Protein AF-A0A2G6R3N9-F1 (afdb_monomer)

Radius of gyration: 12.07 Å; Cα contacts (8 Å, |Δi|>4): 88; chains: 1; bounding box: 27×25×35 Å

Mean predicted aligned error: 6.61 Å

Sequence (62 aa):
MPVITNTTTPWISCYEARENAKIRLICIPHGGGGPHTYKEWAEKLPDFIEVYALCFPGRGSR

Nearest PDB structures (foldseek):
  3fla-assembly2_B  TM=9.494E-01  e=1.493E-04  Amycolatopsis mediterranei
  3flb-assembly1_A  TM=9.479E-01  e=4.114E-04  Amycolatopsis mediterranei
  7e3z-assembly1_A  TM=9.251E-01  e=3.360E-04  Streptomyces sp. SNM55
  6n8e-assembly1_A  TM=9.365E-01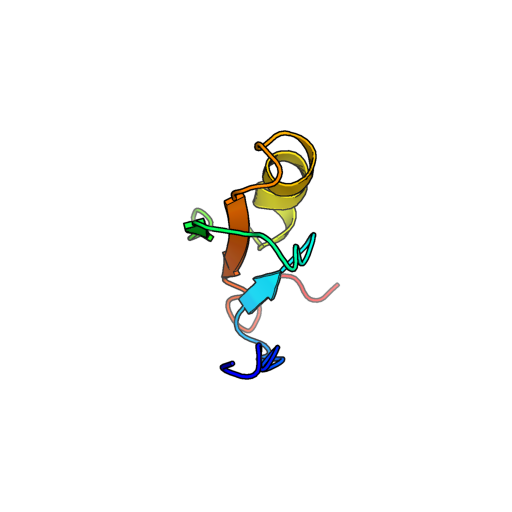  e=4.378E-03  Burkholderia 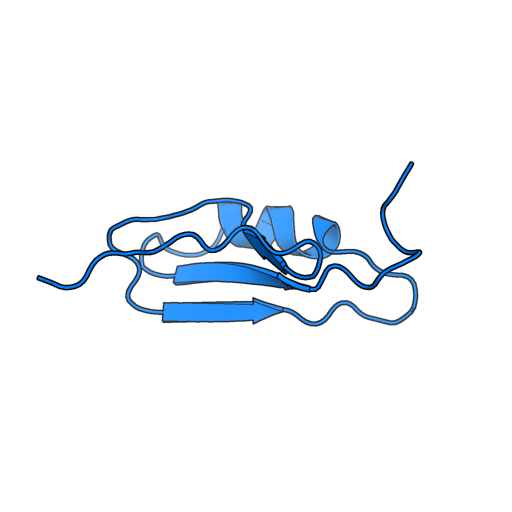diffusa
  6vap-assembly1_A  TM=8.877E-01  e=5.362E-03  Streptomyces sp. WAC02707

Foldseek 3Di:
DDDPPPPDDLFKDWLDDAPQAPEEAEAEDDVLDAQVVCNVVCVPPDSNYTYIYTGDPPHDDD

Secondary structure (DSSP, 8-state):
---------TTEEESS--TT-SEEEEE-PPTT--GGGGHHHHHHS-TTEEEEEE--TTSS--

Structure (mmCIF, N/CA/C/O backbone):
data_AF-A0A2G6R3N9-F1
#
_entry.id   AF-A0A2G6R3N9-F1
#
loop_
_atom_site.group_PDB
_atom_site.id
_atom_site.type_symbol
_atom_site.label_atom_id
_atom_site.label_alt_id
_atom_site.label_comp_id
_atom_site.label_asym_id
_atom_site.label_entity_id
_atom_site.label_seq_id
_atom_site.pdbx_PDB_ins_code
_atom_site.Cartn_x
_atom_site.Cartn_y
_atom_site.Cartn_z
_atom_site.occupancy
_atom_site.B_iso_or_equiv
_atom_site.auth_seq_id
_atom_site.auth_comp_id
_atom_site.auth_asym_id
_atom_site.auth_atom_id
_atom_site.pdbx_PDB_model_num
ATOM 1 N N . MET A 1 1 ? -4.271 -16.047 20.543 1.00 39.06 1 MET A N 1
ATOM 2 C CA . MET A 1 1 ? -4.720 -15.020 19.576 1.00 39.06 1 MET A CA 1
ATOM 3 C C . MET A 1 1 ? -3.652 -14.936 18.494 1.00 39.06 1 MET A C 1
ATOM 5 O O . MET A 1 1 ? -2.486 -14.979 18.869 1.00 39.06 1 MET A O 1
ATOM 9 N N . PRO A 1 2 ? -4.004 -15.010 17.200 1.00 45.78 2 PRO A N 1
ATOM 10 C CA . PRO A 1 2 ? -3.045 -15.334 16.146 1.00 45.78 2 PRO A CA 1
ATOM 11 C C . PRO A 1 2 ? -2.003 -14.224 15.971 1.00 45.78 2 PRO A C 1
ATOM 13 O O . PRO A 1 2 ? -2.318 -13.041 16.039 1.00 45.78 2 PRO A O 1
ATOM 16 N N . VAL A 1 3 ? -0.757 -14.650 15.771 1.00 46.12 3 VAL A N 1
ATOM 17 C CA . VAL A 1 3 ? 0.421 -13.813 15.537 1.00 46.12 3 VAL A CA 1
ATOM 18 C C . VAL A 1 3 ? 0.253 -13.060 14.216 1.00 46.12 3 VAL A C 1
ATOM 20 O O . VAL A 1 3 ? 0.094 -13.681 13.167 1.00 46.12 3 VAL A O 1
ATOM 23 N N . ILE A 1 4 ? 0.321 -11.729 14.251 1.00 56.59 4 ILE A N 1
ATOM 24 C CA . ILE A 1 4 ? 0.484 -10.902 13.051 1.00 56.59 4 ILE A CA 1
ATOM 25 C C . ILE A 1 4 ? 1.940 -11.077 12.592 1.00 56.59 4 ILE A C 1
ATOM 27 O O . ILE A 1 4 ? 2.841 -10.380 13.052 1.00 56.59 4 ILE A O 1
ATOM 31 N N . THR A 1 5 ? 2.226 -12.078 11.757 1.00 52.22 5 THR A N 1
ATOM 32 C CA . THR A 1 5 ? 3.562 -12.224 11.170 1.00 52.22 5 THR A CA 1
ATOM 33 C C . THR A 1 5 ? 3.705 -11.219 10.031 1.00 52.22 5 THR A C 1
ATOM 35 O O . THR A 1 5 ? 3.251 -11.462 8.911 1.00 52.22 5 THR A O 1
ATOM 38 N N . ASN A 1 6 ? 4.348 -10.078 10.302 1.00 57.97 6 ASN A N 1
ATOM 39 C CA . ASN A 1 6 ? 4.805 -9.160 9.258 1.00 57.97 6 ASN A CA 1
ATOM 40 C C . ASN A 1 6 ? 5.892 -9.876 8.443 1.00 57.97 6 ASN A C 1
ATOM 42 O O . ASN A 1 6 ? 7.081 -9.828 8.750 1.00 57.97 6 ASN A O 1
ATOM 46 N N . THR A 1 7 ? 5.462 -10.645 7.446 1.00 57.31 7 THR A N 1
ATOM 47 C CA . THR A 1 7 ? 6.362 -11.397 6.578 1.00 57.31 7 THR A CA 1
ATOM 48 C C . THR A 1 7 ? 6.925 -10.394 5.584 1.00 57.31 7 THR A C 1
ATOM 50 O O . THR A 1 7 ? 6.281 -10.069 4.588 1.00 57.31 7 THR A O 1
ATOM 53 N N . THR A 1 8 ? 8.092 -9.835 5.898 1.00 64.44 8 THR A N 1
ATOM 54 C CA . THR A 1 8 ? 8.783 -8.872 5.038 1.00 64.44 8 THR A CA 1
ATOM 55 C C . THR A 1 8 ? 9.194 -9.575 3.750 1.00 64.44 8 THR A C 1
ATOM 57 O O . THR A 1 8 ? 10.183 -10.305 3.709 1.00 64.44 8 THR A O 1
ATOM 60 N N . THR A 1 9 ? 8.407 -9.386 2.693 1.00 78.56 9 THR A N 1
ATOM 61 C CA . THR A 1 9 ? 8.731 -9.868 1.350 1.00 78.56 9 THR A CA 1
ATOM 62 C C . THR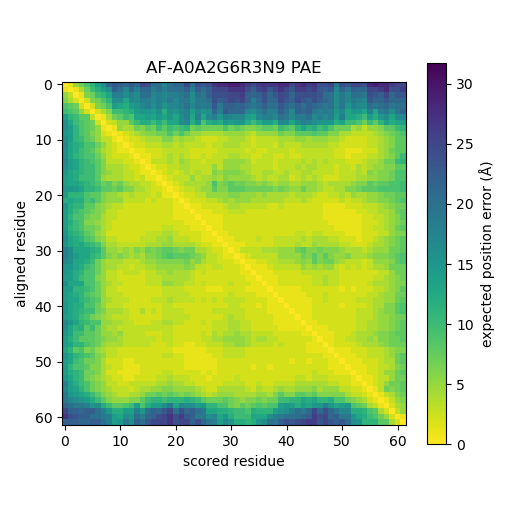 A 1 9 ? 9.175 -8.685 0.495 1.00 78.56 9 THR A C 1
ATOM 64 O O . THR A 1 9 ? 8.630 -7.592 0.640 1.00 78.56 9 THR A O 1
ATOM 67 N N . PRO A 1 10 ? 10.123 -8.869 -0.438 1.00 82.94 10 PRO A N 1
ATOM 68 C CA . PRO A 1 10 ? 10.549 -7.788 -1.329 1.00 82.94 10 PRO A CA 1
ATOM 69 C C . PRO A 1 10 ? 9.450 -7.361 -2.317 1.00 82.94 10 PRO A C 1
ATOM 71 O O . PRO A 1 10 ? 9.618 -6.383 -3.036 1.00 82.94 10 PRO A O 1
ATOM 74 N N . TRP A 1 11 ? 8.336 -8.096 -2.357 1.00 87.44 11 TRP A N 1
ATOM 75 C CA . TRP A 1 11 ? 7.238 -7.920 -3.299 1.00 87.44 11 TRP A CA 1
ATOM 76 C C . TRP A 1 11 ? 6.129 -7.010 -2.785 1.00 87.44 11 TRP A C 1
ATOM 78 O O . TRP A 1 11 ? 5.271 -6.622 -3.569 1.00 87.44 11 TRP A O 1
ATOM 88 N N . ILE A 1 12 ? 6.099 -6.693 -1.488 1.00 89.06 12 ILE A N 1
ATOM 89 C CA . ILE A 1 12 ? 5.001 -5.940 -0.878 1.00 89.06 12 ILE A CA 1
ATOM 90 C C . ILE A 1 12 ? 5.571 -4.934 0.123 1.00 89.06 12 ILE A C 1
ATOM 92 O O . ILE A 1 12 ? 6.341 -5.295 1.008 1.00 89.06 12 ILE A O 1
ATOM 96 N N . SER A 1 13 ? 5.156 -3.675 0.004 1.00 89.06 13 SER A N 1
ATOM 97 C CA . SER A 1 13 ? 5.457 -2.607 0.953 1.00 89.06 13 SER A CA 1
ATOM 98 C C . SER A 1 13 ? 4.206 -2.242 1.747 1.00 89.06 13 SER A C 1
ATOM 100 O O . SER A 1 13 ? 3.155 -1.961 1.172 1.00 89.06 13 SER A O 1
ATOM 102 N N . CYS A 1 14 ? 4.336 -2.248 3.071 1.00 89.69 14 CYS A N 1
ATOM 103 C CA . CYS A 1 14 ? 3.348 -1.708 3.995 1.00 89.69 14 CYS A CA 1
ATOM 104 C C . CYS A 1 14 ? 3.889 -0.383 4.530 1.00 89.69 14 CYS A C 1
ATOM 106 O O . CYS A 1 14 ? 4.939 -0.372 5.174 1.00 89.69 14 CYS A O 1
ATOM 108 N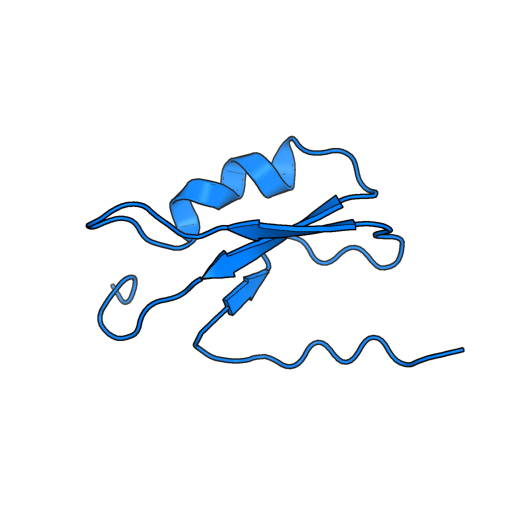 N . TYR A 1 15 ? 3.206 0.724 4.237 1.00 84.00 15 TYR A N 1
ATOM 109 C CA . TYR A 1 15 ? 3.652 2.055 4.666 1.00 84.00 15 TYR A CA 1
ATOM 110 C C . TYR A 1 15 ? 3.367 2.322 6.139 1.00 84.00 15 TYR A C 1
ATOM 112 O O . TYR A 1 15 ? 4.198 2.913 6.821 1.00 84.00 15 TYR A O 1
ATOM 120 N N . GLU A 1 16 ? 2.221 1.851 6.623 1.00 85.56 16 GLU A N 1
ATOM 121 C CA . GLU A 1 16 ? 1.802 2.011 8.008 1.00 85.56 16 GLU A CA 1
ATOM 122 C C . GLU A 1 16 ? 1.150 0.710 8.468 1.00 85.56 16 GLU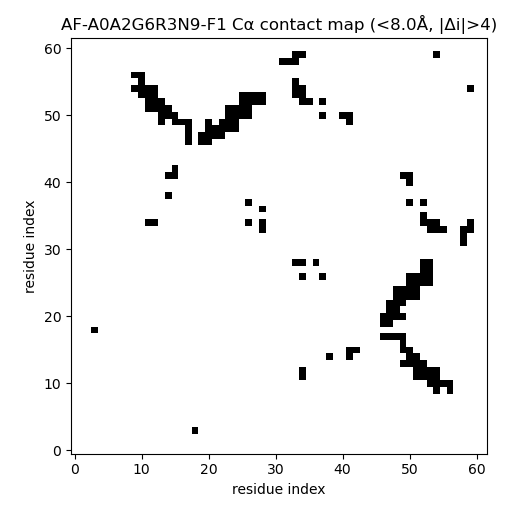 A C 1
ATOM 124 O O . GLU A 1 16 ? 0.067 0.351 8.007 1.00 85.56 16 GLU A O 1
ATOM 129 N N . ALA A 1 17 ? 1.864 -0.034 9.314 1.00 84.50 17 ALA A N 1
ATOM 130 C CA . ALA A 1 17 ? 1.330 -1.234 9.942 1.00 84.50 17 ALA A CA 1
ATOM 131 C C . ALA A 1 17 ? 0.446 -0.821 11.122 1.00 84.50 17 ALA A C 1
ATOM 133 O O . ALA A 1 17 ? 0.848 0.002 11.946 1.00 84.50 17 ALA A O 1
ATOM 134 N N . ARG A 1 18 ? -0.752 -1.392 11.206 1.00 86.69 18 ARG A N 1
ATOM 135 C CA . ARG A 1 18 ? -1.776 -1.043 12.189 1.00 86.69 18 ARG A CA 1
ATOM 136 C C . ARG A 1 18 ? -2.272 -2.320 12.859 1.00 86.69 18 ARG A C 1
ATOM 138 O O . ARG A 1 18 ? -2.978 -3.123 12.258 1.00 86.69 18 ARG A O 1
ATOM 145 N N . GLU A 1 19 ? -1.962 -2.485 14.144 1.00 82.62 19 GLU A N 1
ATOM 146 C CA . GLU A 1 19 ? -2.293 -3.701 14.912 1.00 82.62 19 GLU A CA 1
ATOM 147 C C . GLU A 1 19 ? -3.800 -4.014 14.953 1.00 82.62 19 GLU A C 1
ATOM 149 O O . GLU A 1 19 ? -4.196 -5.174 15.051 1.00 82.62 19 GLU A O 1
ATOM 154 N N . ASN A 1 20 ? -4.644 -2.982 14.843 1.00 85.25 20 ASN A N 1
ATOM 155 C CA . ASN A 1 20 ? -6.105 -3.090 14.888 1.00 85.25 20 ASN A CA 1
ATOM 156 C C . ASN A 1 20 ? -6.769 -3.049 13.502 1.00 85.25 20 ASN A C 1
ATOM 158 O O . ASN A 1 20 ? -7.985 -2.839 13.405 1.00 85.25 20 ASN A O 1
ATOM 162 N N . ALA A 1 21 ? -5.999 -3.222 12.425 1.00 88.00 21 ALA A N 1
ATOM 163 C CA . ALA A 1 21 ? -6.556 -3.216 11.085 1.00 88.00 21 ALA A CA 1
ATOM 164 C C . ALA A 1 21 ? -7.531 -4.375 10.878 1.00 88.00 21 ALA A C 1
ATOM 166 O O . ALA A 1 21 ? -7.224 -5.550 11.080 1.00 88.00 21 ALA A O 1
ATOM 167 N N . LYS A 1 22 ? -8.736 -4.019 10.440 1.00 93.19 22 LYS A N 1
ATOM 168 C CA . LYS A 1 22 ? -9.808 -4.957 10.096 1.00 93.19 22 LYS A CA 1
ATOM 169 C 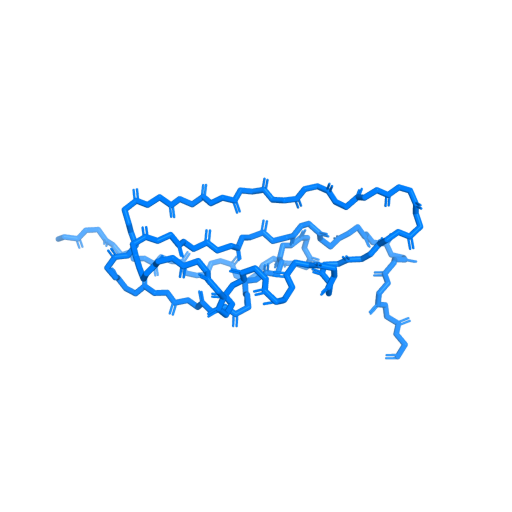C . LYS A 1 22 ? -9.790 -5.302 8.612 1.00 93.19 22 LYS A C 1
ATOM 171 O O . LYS A 1 22 ? -10.344 -6.323 8.216 1.00 93.19 22 LYS A O 1
ATOM 176 N N . ILE A 1 23 ? -9.189 -4.438 7.794 1.00 92.56 23 ILE A N 1
ATOM 177 C CA . ILE A 1 23 ? -9.156 -4.546 6.339 1.00 92.56 23 ILE A CA 1
ATOM 178 C C . ILE A 1 23 ? -7.720 -4.360 5.860 1.00 92.56 23 ILE A C 1
ATOM 180 O O . ILE A 1 23 ? -7.030 -3.438 6.286 1.00 92.56 23 ILE A O 1
ATOM 184 N N . ARG A 1 24 ? -7.298 -5.210 4.922 1.00 91.56 24 ARG A N 1
ATOM 185 C CA . ARG A 1 24 ? -6.039 -5.057 4.191 1.00 91.56 24 ARG A CA 1
ATOM 186 C C . ARG A 1 24 ? -6.347 -4.736 2.739 1.00 91.56 24 ARG A C 1
ATOM 188 O O . ARG A 1 24 ? -6.945 -5.549 2.037 1.00 91.56 24 ARG A O 1
ATOM 195 N N . LEU A 1 25 ? -5.953 -3.549 2.304 1.00 93.00 25 LEU A N 1
ATOM 196 C CA . LEU A 1 25 ? -6.102 -3.083 0.937 1.00 93.00 25 LEU A CA 1
ATOM 197 C C . LEU A 1 25 ? -4.826 -3.401 0.156 1.00 93.00 25 LEU A C 1
ATOM 199 O O . LEU A 1 25 ? -3.768 -2.840 0.437 1.00 93.00 25 LEU A O 1
ATOM 203 N N . ILE A 1 26 ? -4.931 -4.295 -0.826 1.00 92.7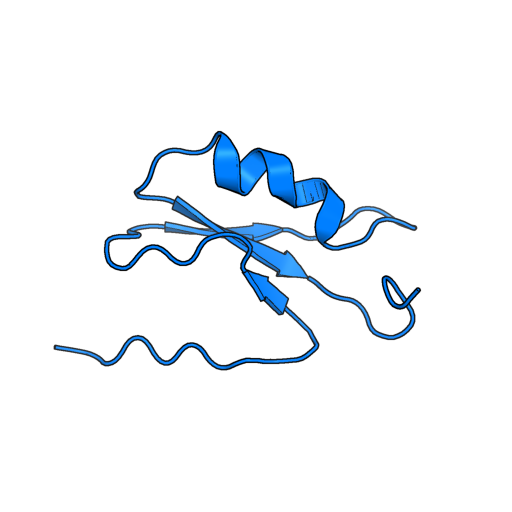5 26 ILE A N 1
ATOM 204 C CA . ILE A 1 26 ? -3.820 -4.640 -1.717 1.00 92.75 26 ILE A CA 1
ATOM 205 C C . ILE A 1 26 ? -3.863 -3.725 -2.943 1.00 92.75 26 ILE A C 1
ATOM 207 O O . ILE A 1 26 ? -4.833 -3.730 -3.700 1.00 92.75 26 ILE A O 1
ATOM 211 N N . CYS A 1 27 ? -2.795 -2.959 -3.146 1.00 92.25 27 CYS A N 1
ATOM 212 C CA . CYS A 1 27 ? -2.685 -1.942 -4.182 1.00 92.25 27 CYS A CA 1
ATOM 213 C C . CYS A 1 27 ? -1.730 -2.377 -5.304 1.00 92.25 27 CYS A C 1
ATOM 215 O O . CYS A 1 27 ? -0.547 -2.642 -5.069 1.00 92.25 27 CYS A O 1
ATOM 217 N N . ILE A 1 28 ? -2.243 -2.408 -6.538 1.00 92.50 28 ILE A N 1
ATOM 218 C CA . ILE A 1 28 ? -1.488 -2.751 -7.751 1.00 92.50 28 ILE A CA 1
ATOM 219 C C . ILE A 1 28 ? -1.162 -1.455 -8.512 1.00 92.50 28 ILE A C 1
ATOM 221 O O . ILE A 1 28 ? -2.081 -0.870 -9.092 1.00 92.50 28 ILE A O 1
ATOM 225 N N . PRO A 1 29 ? 0.106 -0.998 -8.541 1.00 89.62 29 PRO A N 1
ATOM 226 C CA . PRO A 1 29 ? 0.468 0.230 -9.240 1.00 89.62 29 PRO A CA 1
ATOM 227 C C . PRO A 1 29 ? 0.228 0.116 -10.749 1.00 89.62 29 PRO A C 1
ATOM 229 O O . PRO A 1 29 ? 0.370 -0.949 -11.350 1.00 89.62 29 PRO A O 1
ATOM 232 N N . HIS A 1 30 ? -0.100 1.250 -11.369 1.00 87.31 30 HIS A N 1
ATOM 233 C CA . HIS A 1 30 ? -0.200 1.374 -12.822 1.00 87.31 30 HIS A CA 1
ATOM 234 C C . HIS A 1 30 ? 1.171 1.188 -13.501 1.00 87.31 30 HIS A C 1
ATOM 236 O O . HIS A 1 30 ? 2.221 1.231 -12.857 1.00 87.31 30 HIS A O 1
ATOM 242 N N . GLY A 1 31 ? 1.177 1.006 -14.826 1.00 86.81 31 GLY A N 1
ATOM 243 C CA . GLY A 1 31 ? 2.403 0.804 -15.603 1.00 86.81 31 GLY A CA 1
ATOM 244 C C . GLY A 1 31 ? 3.419 1.936 -15.411 1.00 86.81 31 GLY A C 1
ATOM 245 O O . GLY A 1 31 ? 3.129 3.090 -15.706 1.00 86.81 31 GLY A O 1
ATOM 246 N N . GLY A 1 32 ? 4.615 1.601 -14.916 1.00 82.19 32 GLY A N 1
ATOM 247 C CA . GLY A 1 32 ? 5.673 2.571 -14.599 1.00 82.19 32 GLY A CA 1
ATOM 248 C C . GLY A 1 32 ? 5.628 3.137 -13.175 1.00 82.19 32 GLY A C 1
ATOM 249 O O . GLY A 1 32 ? 6.623 3.712 -12.736 1.00 82.19 32 GLY A O 1
ATOM 250 N N . GLY A 1 33 ? 4.531 2.921 -12.445 1.00 84.25 33 GLY A N 1
ATOM 251 C CA . GLY A 1 33 ? 4.379 3.279 -11.040 1.00 84.25 33 GLY A CA 1
ATOM 252 C C . GLY A 1 33 ? 5.109 2.322 -10.093 1.00 84.25 33 GLY A C 1
ATOM 253 O O . GLY A 1 33 ? 5.514 1.218 -10.463 1.00 84.25 33 GLY A O 1
ATOM 254 N N . GLY A 1 34 ? 5.280 2.765 -8.851 1.00 88.12 34 GLY A N 1
ATOM 255 C CA . GLY A 1 34 ? 5.866 1.981 -7.766 1.00 88.12 34 GLY A CA 1
ATOM 256 C C . GLY A 1 34 ? 4.974 2.008 -6.526 1.00 88.12 34 GLY A C 1
ATOM 257 O O . GLY A 1 34 ? 3.945 2.685 -6.526 1.00 88.12 34 GLY A O 1
ATOM 258 N N . PRO A 1 35 ? 5.371 1.327 -5.442 1.00 89.50 35 PRO A N 1
ATOM 259 C CA . PRO A 1 35 ? 4.570 1.271 -4.222 1.00 89.50 35 PRO A CA 1
ATOM 260 C C . PRO A 1 35 ? 4.299 2.675 -3.644 1.00 89.50 35 PRO A C 1
ATOM 262 O O . PRO A 1 35 ? 3.231 2.911 -3.085 1.00 89.50 35 PRO A O 1
ATOM 265 N N . HIS A 1 36 ? 5.211 3.639 -3.866 1.00 89.88 36 HIS A N 1
ATOM 266 C CA . HIS A 1 36 ? 5.131 5.003 -3.326 1.00 89.88 36 HIS A CA 1
ATOM 267 C C . HIS A 1 36 ? 3.854 5.750 -3.724 1.00 89.88 36 HIS A C 1
ATOM 269 O O . HIS A 1 36 ? 3.386 6.595 -2.966 1.00 89.88 36 HIS A O 1
ATOM 275 N N . THR A 1 37 ? 3.244 5.393 -4.859 1.00 90.50 37 THR A N 1
ATOM 276 C CA . THR A 1 37 ? 1.959 5.947 -5.308 1.00 90.50 37 THR A CA 1
ATOM 277 C C . THR A 1 37 ? 0.849 5.796 -4.259 1.00 90.50 37 THR A C 1
ATOM 279 O O . THR A 1 37 ? -0.089 6.586 -4.249 1.00 90.50 37 THR A O 1
ATOM 282 N N . TYR A 1 38 ? 0.966 4.824 -3.350 1.00 92.19 38 TYR A N 1
ATOM 283 C CA . TYR A 1 38 ? -0.024 4.543 -2.310 1.00 92.19 38 TYR A CA 1
ATOM 284 C C . TYR A 1 38 ? 0.381 5.026 -0.914 1.00 92.19 38 TYR A C 1
ATOM 286 O O . TYR A 1 38 ? -0.346 4.769 0.044 1.00 92.19 38 TYR A O 1
ATOM 294 N N . LYS A 1 39 ? 1.504 5.742 -0.772 1.00 90.62 39 LYS A N 1
ATOM 295 C CA . LYS A 1 39 ? 1.945 6.257 0.533 1.00 90.62 39 LYS A CA 1
ATOM 296 C C . LYS A 1 39 ? 0.911 7.213 1.138 1.00 90.62 39 LYS A C 1
ATOM 298 O O . LYS A 1 39 ? 0.496 7.018 2.272 1.00 90.62 39 LYS A O 1
ATOM 303 N N . GLU A 1 40 ? 0.431 8.183 0.359 1.00 92.44 40 GLU A N 1
ATOM 304 C CA . GLU A 1 40 ? -0.596 9.129 0.826 1.00 92.44 40 GLU A CA 1
ATOM 305 C C . GLU A 1 40 ? -1.914 8.441 1.204 1.00 92.44 40 GLU A C 1
ATOM 307 O O . GLU A 1 40 ? -2.681 8.962 2.008 1.00 92.44 40 GLU A O 1
ATOM 312 N N . TRP A 1 41 ? -2.210 7.277 0.621 1.00 92.88 41 TRP A N 1
ATOM 313 C CA . TRP A 1 41 ? -3.415 6.527 0.968 1.00 92.88 41 TRP A CA 1
ATOM 314 C C . TRP A 1 41 ? -3.287 5.895 2.346 1.00 92.88 41 TRP A C 1
ATOM 316 O O . TRP A 1 41 ? -4.258 5.911 3.093 1.00 92.88 41 TRP A O 1
ATOM 326 N N . ALA A 1 42 ? -2.104 5.390 2.703 1.00 90.19 42 ALA A N 1
ATOM 327 C CA . ALA A 1 42 ? -1.856 4.899 4.055 1.00 90.19 42 ALA A CA 1
ATOM 328 C C . ALA A 1 42 ? -2.082 6.009 5.096 1.00 90.19 42 ALA A C 1
ATOM 330 O O . ALA A 1 42 ? -2.731 5.765 6.103 1.00 90.19 42 ALA A O 1
ATOM 331 N N . GLU A 1 43 ? -1.651 7.239 4.797 1.00 90.50 43 GLU A N 1
ATOM 332 C CA . GLU A 1 43 ? -1.799 8.398 5.691 1.00 90.50 43 GLU A CA 1
ATOM 333 C C . GLU A 1 43 ? -3.250 8.912 5.795 1.00 90.50 43 GLU A C 1
ATOM 335 O O . GLU A 1 43 ? -3.649 9.442 6.828 1.00 90.50 43 GLU A O 1
ATOM 340 N N . LYS A 1 44 ? -4.050 8.790 4.726 1.00 93.19 44 LYS A N 1
ATOM 341 C CA . LYS A 1 44 ? -5.407 9.373 4.652 1.00 93.19 44 LYS A CA 1
ATOM 342 C C . LYS A 1 44 ? -6.534 8.384 4.950 1.00 93.19 44 LYS A C 1
ATOM 344 O O . LYS A 1 44 ? -7.654 8.814 5.226 1.00 93.19 44 LYS A O 1
ATOM 349 N N . LEU A 1 45 ? -6.287 7.079 4.840 1.00 92.44 45 LEU A N 1
ATOM 350 C CA . LEU A 1 45 ? -7.311 6.065 5.080 1.00 92.44 45 LEU A CA 1
ATOM 351 C C . LEU A 1 45 ? -7.530 5.827 6.581 1.00 92.44 45 LEU A C 1
ATOM 353 O O . LEU A 1 45 ? -6.570 5.873 7.352 1.00 92.44 45 LEU A O 1
ATOM 357 N N . PRO A 1 46 ? -8.767 5.495 6.997 1.00 92.88 46 PRO A N 1
ATOM 358 C CA . PRO A 1 46 ? -9.084 5.203 8.392 1.00 92.88 46 PRO A CA 1
ATOM 359 C C . PRO A 1 46 ? -8.211 4.102 9.001 1.00 92.88 46 PRO A C 1
ATOM 361 O O . PRO A 1 46 ? -7.917 3.116 8.327 1.00 92.88 46 PRO A O 1
ATOM 364 N N . ASP A 1 47 ? -7.915 4.205 10.299 1.00 90.25 47 ASP A N 1
ATOM 365 C CA . ASP A 1 47 ? -6.989 3.327 11.044 1.00 90.25 47 ASP A CA 1
ATOM 366 C C . ASP A 1 47 ? -7.349 1.833 11.045 1.00 90.25 47 ASP A C 1
ATOM 368 O O . ASP A 1 47 ? -6.533 0.975 11.376 1.00 90.25 47 ASP A O 1
ATOM 372 N N . PHE A 1 48 ? -8.574 1.483 10.650 1.00 92.19 48 PHE A N 1
ATOM 373 C CA . PHE A 1 48 ? -8.976 0.088 10.481 1.00 92.19 48 PHE A CA 1
ATOM 374 C C . PHE A 1 48 ? -8.554 -0.512 9.127 1.00 92.19 48 PHE A C 1
ATOM 376 O O . PHE A 1 48 ? -8.838 -1.687 8.885 1.00 92.19 48 PHE A O 1
ATOM 383 N N . ILE A 1 49 ? -7.914 0.266 8.248 1.00 92.06 49 ILE A N 1
ATOM 384 C CA . ILE A 1 49 ? -7.440 -0.157 6.928 1.00 92.06 49 ILE A CA 1
ATOM 385 C C . ILE A 1 49 ? -5.913 -0.061 6.876 1.00 92.06 49 ILE A C 1
ATOM 387 O O . ILE A 1 49 ? -5.350 1.006 7.106 1.00 92.06 49 ILE A O 1
ATOM 391 N N . GLU A 1 50 ? -5.259 -1.161 6.513 1.00 93.06 50 GLU A N 1
ATOM 392 C CA . GLU A 1 50 ? -3.839 -1.204 6.150 1.00 93.06 50 GLU A CA 1
ATOM 393 C C . GLU A 1 50 ? -3.667 -1.197 4.634 1.00 93.06 50 GLU A C 1
ATOM 395 O O . GLU A 1 50 ? -4.380 -1.902 3.916 1.00 93.06 50 GLU A O 1
ATOM 400 N N . VAL A 1 51 ? -2.676 -0.452 4.148 1.00 93.06 51 VAL A N 1
ATOM 401 C CA . VAL A 1 51 ? -2.342 -0.379 2.723 1.00 93.06 51 VAL A CA 1
ATOM 402 C C . VAL A 1 51 ? -1.088 -1.194 2.438 1.00 93.06 51 VAL A C 1
ATOM 404 O O . VAL A 1 51 ? -0.003 -0.883 2.929 1.00 93.06 51 VAL A O 1
ATOM 407 N N . TYR A 1 52 ? -1.239 -2.199 1.579 1.00 92.62 52 TYR A N 1
ATOM 408 C CA . TYR A 1 52 ? -0.168 -3.060 1.094 1.00 92.62 52 TYR A CA 1
ATOM 409 C C . TYR A 1 52 ? 0.023 -2.840 -0.404 1.00 92.62 52 TYR A C 1
ATOM 411 O O . TYR A 1 52 ? -0.783 -3.283 -1.219 1.00 92.62 52 TYR A O 1
ATOM 419 N N . ALA A 1 53 ? 1.095 -2.156 -0.786 1.00 92.69 53 ALA A N 1
ATOM 420 C CA . ALA A 1 53 ? 1.398 -1.863 -2.180 1.00 92.69 53 ALA A CA 1
ATOM 421 C C . ALA A 1 53 ? 2.395 -2.866 -2.764 1.00 92.69 53 ALA A C 1
ATOM 423 O O . ALA A 1 53 ? 3.397 -3.196 -2.132 1.00 92.69 53 ALA A O 1
ATOM 424 N N . LEU A 1 54 ? 2.149 -3.328 -3.990 1.00 90.94 54 LEU A N 1
ATOM 425 C CA . LEU A 1 54 ? 3.063 -4.238 -4.679 1.00 90.94 54 LEU A CA 1
ATOM 426 C C . LEU A 1 54 ? 4.350 -3.530 -5.125 1.00 90.94 54 LEU A C 1
ATOM 428 O O . LEU A 1 54 ? 4.331 -2.499 -5.801 1.00 90.94 54 LEU A O 1
ATOM 432 N N . CYS A 1 55 ? 5.474 -4.151 -4.786 1.00 88.50 55 CYS A N 1
ATOM 433 C CA . CYS A 1 55 ? 6.818 -3.835 -5.242 1.00 88.50 55 CYS A CA 1
ATOM 434 C C . CYS A 1 55 ? 7.204 -4.818 -6.348 1.00 88.50 55 CYS A C 1
ATOM 436 O O . CYS A 1 55 ? 7.674 -5.924 -6.084 1.00 88.50 55 CYS A O 1
ATOM 438 N N . PHE A 1 56 ? 7.005 -4.433 -7.606 1.00 84.44 56 PHE A N 1
ATOM 439 C CA . PHE A 1 56 ? 7.500 -5.247 -8.711 1.00 84.44 56 PHE A CA 1
ATOM 440 C C . PHE A 1 56 ? 9.040 -5.191 -8.773 1.00 84.44 56 PHE A C 1
ATOM 442 O O . PHE A 1 56 ? 9.615 -4.105 -8.670 1.00 84.44 56 PHE A O 1
ATOM 449 N N . PRO A 1 57 ? 9.737 -6.323 -8.968 1.00 78.56 57 PRO A N 1
ATOM 450 C CA . PRO A 1 57 ? 11.190 -6.362 -9.076 1.00 78.56 57 PRO A CA 1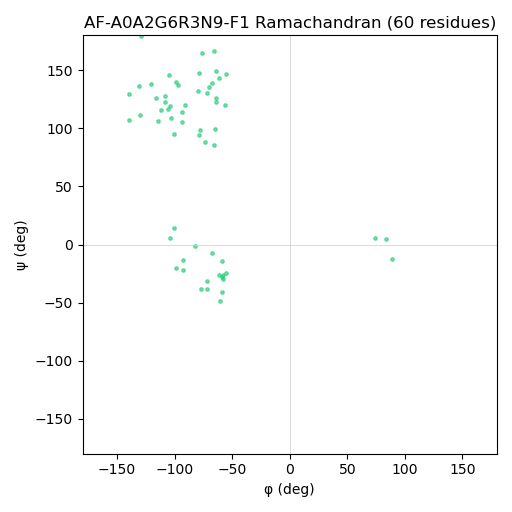
ATOM 451 C C . PRO A 1 57 ? 11.653 -5.535 -10.277 1.00 78.56 57 PRO A C 1
ATOM 453 O O . PRO A 1 57 ? 10.993 -5.484 -11.315 1.00 78.56 57 PRO A O 1
ATOM 456 N N . GLY A 1 58 ? 12.789 -4.853 -10.126 1.00 76.56 58 GLY A N 1
ATOM 457 C CA . GLY A 1 58 ? 13.294 -3.920 -11.139 1.00 76.56 58 GLY A CA 1
ATOM 458 C C . GLY A 1 58 ? 12.531 -2.589 -11.209 1.00 76.56 58 GLY A C 1
ATOM 459 O O . GLY A 1 58 ? 12.822 -1.763 -12.074 1.00 76.56 58 GLY A O 1
ATOM 460 N N . ARG A 1 59 ? 11.573 -2.342 -10.304 1.00 67.12 59 ARG A N 1
ATOM 461 C CA . ARG A 1 59 ? 10.891 -1.053 -10.124 1.00 67.12 59 ARG A CA 1
ATOM 462 C C . ARG A 1 59 ? 11.123 -0.548 -8.699 1.00 67.12 59 ARG A C 1
ATOM 464 O O . ARG A 1 59 ? 11.058 -1.311 -7.746 1.00 67.12 59 ARG A O 1
ATOM 471 N N . GLY A 1 60 ? 11.381 0.749 -8.547 1.00 60.97 60 GLY A N 1
ATOM 472 C CA . GLY A 1 60 ? 11.436 1.392 -7.227 1.00 60.97 60 GLY A CA 1
ATOM 473 C C . GLY A 1 60 ? 12.755 1.285 -6.450 1.00 60.97 60 GLY A C 1
ATOM 474 O O . GLY A 1 60 ? 12.800 1.790 -5.338 1.00 60.97 60 GLY A O 1
ATOM 475 N N . SER A 1 61 ? 13.825 0.707 -7.010 1.00 52.38 61 SER A N 1
ATOM 476 C CA . SER A 1 61 ? 15.184 0.875 -6.470 1.00 52.38 61 SER A CA 1
ATO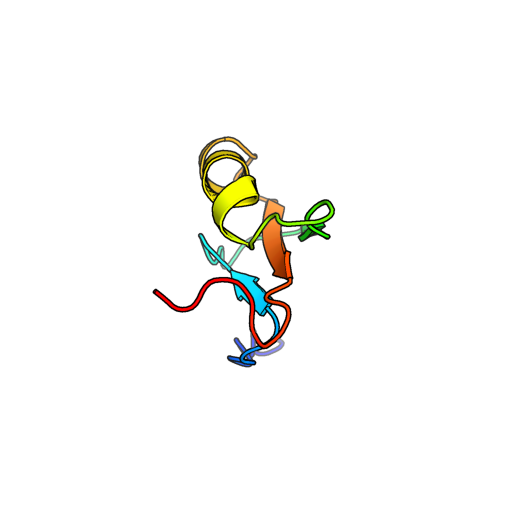M 477 C C . SER A 1 61 ? 15.864 2.045 -7.186 1.00 52.38 61 SER A C 1
ATOM 479 O O . SER A 1 61 ? 16.191 1.956 -8.371 1.00 52.38 61 SER A O 1
ATOM 481 N N . ARG A 1 62 ? 15.980 3.167 -6.478 1.00 50.72 62 ARG A N 1
ATOM 482 C CA . ARG A 1 62 ? 16.926 4.257 -6.725 1.00 50.72 62 ARG A CA 1
ATOM 483 C C . ARG A 1 62 ? 17.537 4.622 -5.386 1.00 50.72 62 ARG A C 1
ATOM 485 O O . ARG A 1 62 ? 16.755 4.622 -4.409 1.00 50.72 62 ARG A O 1
#

pLDDT: mean 82.13, std 14.6, range [39.06, 93.19]

Solvent-accessible surface area (backbone atoms only — not comparable to full-atom values): 3996 Å² total; per-residue (Å²): 131,87,80,84,74,84,74,87,46,88,50,52,45,65,81,50,88,50,97,72,41,78,41,79,45,79,42,79,59,58,96,92,55,38,39,70,81,48,46,67,50,42,76,68,46,61,73,42,48,28,39,36,18,38,30,55,87,100,49,81,86,126